Protein AF-A0A8S0H394-F1 (afdb_monomer_lite)

Sequence (116 aa):
MSWEDAAELPLGMLSTGMHYRKSIDLSFRSRGLNPQPILESDSTYQLFQAIHEGFCCSIMPLDSGLDSPIENLAFIQLPDASVLAPLGLVMRKTEPRSAIAEKCFAEAKKLFAIKE

Foldseek 3Di:
DELVVVLPWQEEEEDPVDLVRVLNCCVQVVVVGDRDHPHYDNDPVVRVVCVVVVNTDYDDDPPPVPPPDDPPDDDDDYPPRDDPDDDDDDADPDPPGDPVSVVVVVVVCVVVVDDD

Structure (mmCIF, N/CA/C/O backbone):
data_AF-A0A8S0H394-F1
#
_entry.id   AF-A0A8S0H394-F1
#
loop_
_atom_site.group_PDB
_atom_site.id
_atom_site.type_symbol
_atom_site.label_atom_id
_atom_site.label_alt_id
_atom_site.label_comp_id
_atom_site.label_asym_id
_atom_site.label_entity_id
_atom_site.label_seq_id
_atom_site.pdbx_PDB_ins_code
_atom_site.Cartn_x
_atom_site.Cartn_y
_atom_site.Cartn_z
_atom_site.occupancy
_atom_site.B_iso_or_equiv
_atom_site.auth_seq_id
_atom_site.auth_comp_id
_atom_site.auth_asym_id
_atom_site.auth_atom_id
_atom_site.pdbx_PDB_model_num
ATOM 1 N N . MET A 1 1 ? -15.788 -7.256 5.320 1.00 91.44 1 MET A N 1
ATOM 2 C CA . MET A 1 1 ? -15.514 -6.081 6.172 1.00 91.44 1 MET A CA 1
ATOM 3 C C . MET A 1 1 ? -15.731 -4.837 5.333 1.00 91.44 1 MET A C 1
ATOM 5 O O . MET A 1 1 ? -15.370 -4.875 4.159 1.00 91.44 1 MET A O 1
ATOM 9 N N . SER A 1 2 ? -16.366 -3.805 5.884 1.00 94.12 2 SER A N 1
ATOM 10 C CA . SER A 1 2 ? -16.572 -2.521 5.198 1.00 94.12 2 SER A CA 1
ATOM 11 C C . SER A 1 2 ? -15.363 -1.586 5.361 1.00 94.12 2 SER A C 1
ATOM 13 O O . SER A 1 2 ? -14.414 -1.908 6.079 1.00 94.12 2 SER A O 1
ATOM 15 N N . TRP A 1 3 ? -15.370 -0.438 4.678 1.00 94.81 3 TRP A N 1
ATOM 16 C CA . TRP A 1 3 ? -14.330 0.585 4.861 1.00 94.81 3 TRP A CA 1
ATOM 17 C C . TRP A 1 3 ? -14.485 1.315 6.196 1.00 94.81 3 TRP A C 1
ATOM 19 O O . TRP A 1 3 ? -13.493 1.723 6.791 1.00 94.81 3 TRP A O 1
ATOM 29 N N . GLU A 1 4 ? -15.721 1.444 6.660 1.00 96.06 4 GLU A N 1
ATOM 30 C CA . GLU A 1 4 ? -16.104 2.012 7.944 1.00 96.06 4 GLU A CA 1
ATOM 31 C C . GLU A 1 4 ? -15.550 1.151 9.083 1.00 96.06 4 GLU A C 1
ATOM 33 O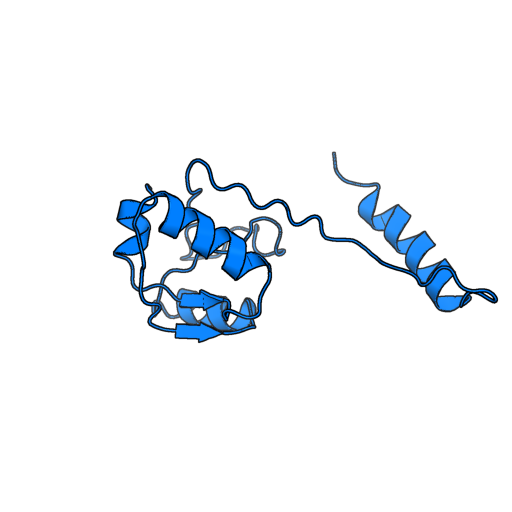 O . GLU A 1 4 ? -14.845 1.667 9.943 1.00 96.06 4 GLU A O 1
ATOM 38 N N . ASP A 1 5 ? -15.744 -0.171 9.018 1.00 95.81 5 ASP A N 1
ATOM 39 C CA . ASP A 1 5 ? -15.157 -1.104 9.991 1.00 95.81 5 ASP A CA 1
ATOM 40 C C . ASP A 1 5 ? -13.623 -1.017 9.996 1.00 95.81 5 ASP A C 1
ATOM 42 O O . ASP A 1 5 ? -12.990 -1.038 11.049 1.00 95.81 5 ASP A O 1
ATOM 46 N N . ALA A 1 6 ? -13.010 -0.914 8.811 1.00 94.94 6 ALA A N 1
ATOM 47 C CA . ALA A 1 6 ? -11.560 -0.841 8.680 1.00 94.94 6 ALA A CA 1
ATOM 48 C C . ALA A 1 6 ? -10.976 0.464 9.245 1.00 94.94 6 ALA A C 1
ATOM 50 O O . ALA A 1 6 ? -9.841 0.460 9.719 1.00 94.94 6 ALA A O 1
ATOM 51 N N . ALA A 1 7 ? -11.725 1.570 9.193 1.00 95.56 7 ALA A N 1
ATOM 52 C CA . ALA A 1 7 ? -11.283 2.866 9.707 1.00 95.56 7 ALA A CA 1
ATOM 53 C C . ALA A 1 7 ? -11.163 2.896 11.240 1.00 95.56 7 ALA A C 1
ATOM 55 O O . ALA A 1 7 ? -10.382 3.689 11.762 1.00 95.56 7 ALA A O 1
ATOM 56 N N . GLU A 1 8 ? -11.891 2.022 11.938 1.00 95.94 8 GLU A N 1
ATOM 57 C CA . GLU A 1 8 ? -11.860 1.892 13.401 1.00 95.94 8 GLU A CA 1
ATOM 58 C C . GLU A 1 8 ? -10.728 0.976 13.904 1.00 95.94 8 GLU A C 1
ATOM 60 O O . GLU A 1 8 ? -10.480 0.876 15.107 1.00 95.94 8 GLU A O 1
ATOM 65 N N . LEU A 1 9 ? -10.024 0.286 13.000 1.00 95.94 9 LEU A N 1
ATOM 66 C CA . LEU A 1 9 ? -8.917 -0.597 13.363 1.00 95.94 9 LEU A CA 1
ATOM 67 C C . LEU A 1 9 ? -7.637 0.197 13.684 1.00 95.94 9 LEU A C 1
ATOM 69 O O . LEU A 1 9 ? -7.412 1.279 13.139 1.00 95.94 9 LEU A O 1
ATOM 73 N N . PRO A 1 10 ? -6.726 -0.362 14.504 1.00 96.50 10 PRO A N 1
ATOM 74 C CA . PRO A 1 10 ? -5.393 0.201 14.698 1.00 96.50 10 PRO A CA 1
ATOM 75 C C . PRO A 1 10 ? -4.568 0.019 13.418 1.00 96.50 10 PRO A C 1
ATOM 77 O O . PRO A 1 10 ? -3.902 -1.000 13.236 1.00 96.50 10 PRO A O 1
ATOM 80 N N . LEU A 1 11 ? -4.641 0.977 12.492 1.00 96.75 11 LEU A N 1
ATOM 81 C CA . LEU A 1 11 ? -4.026 0.834 11.174 1.00 96.75 11 LEU A CA 1
ATOM 82 C C . LEU A 1 11 ? -2.521 1.146 11.183 1.00 96.75 11 LEU A C 1
ATOM 84 O O . LEU A 1 11 ? -2.091 2.224 11.589 1.00 96.75 11 LEU A O 1
ATOM 88 N N . GLY A 1 12 ? -1.725 0.221 10.651 1.00 96.00 12 GLY A N 1
ATOM 89 C CA . GLY A 1 12 ? -0.397 0.474 10.107 1.00 96.00 12 GLY A CA 1
ATOM 90 C C . GLY A 1 12 ? -0.506 0.763 8.611 1.00 96.00 12 GLY A C 1
ATOM 91 O O . GLY A 1 12 ? -1.005 -0.073 7.853 1.00 96.00 12 GLY A O 1
ATOM 92 N N . MET A 1 13 ? -0.062 1.935 8.163 1.00 94.19 13 MET A N 1
ATOM 93 C CA . MET A 1 13 ? -0.242 2.384 6.777 1.00 94.19 13 MET A CA 1
ATOM 94 C C . MET A 1 13 ? 1.084 2.659 6.074 1.00 94.19 13 MET A C 1
ATOM 96 O O . MET A 1 13 ? 2.086 3.023 6.686 1.00 94.19 13 MET A O 1
ATOM 100 N N . LEU A 1 14 ? 1.074 2.530 4.746 1.00 91.94 14 LEU A N 1
ATOM 101 C CA . LEU A 1 14 ? 2.184 3.005 3.927 1.00 91.94 14 LEU A CA 1
ATOM 102 C C . LEU A 1 14 ? 2.348 4.520 4.083 1.00 91.94 14 LEU A C 1
ATOM 104 O O . LEU A 1 14 ? 1.348 5.234 4.159 1.00 91.94 14 LEU A O 1
ATOM 108 N N . SER A 1 15 ? 3.578 5.026 4.082 1.00 91.75 15 SER A N 1
ATOM 109 C CA . SER A 1 15 ? 3.844 6.466 4.175 1.00 91.75 15 SER A CA 1
ATOM 110 C C . SER A 1 15 ? 3.196 7.255 3.023 1.00 91.75 15 SER A C 1
ATOM 112 O O . SER A 1 15 ? 2.996 6.747 1.915 1.00 91.75 15 SER A O 1
ATOM 114 N N . THR A 1 16 ? 2.865 8.526 3.262 1.00 86.94 16 THR A N 1
ATOM 115 C CA . THR A 1 16 ? 2.133 9.400 2.309 1.00 86.94 16 THR A CA 1
ATOM 116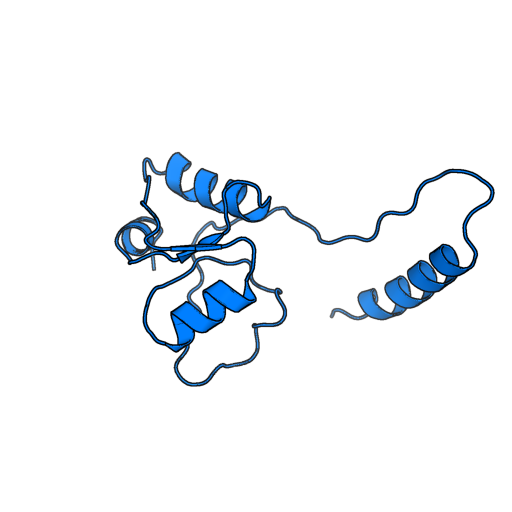 C C . THR A 1 16 ? 2.814 9.604 0.948 1.00 86.94 16 THR A C 1
ATOM 118 O O . THR A 1 16 ? 2.147 9.941 -0.034 1.00 86.94 16 THR A O 1
ATOM 121 N N . GLY A 1 17 ? 4.125 9.359 0.852 1.00 83.94 17 GLY A N 1
ATOM 122 C CA . GLY 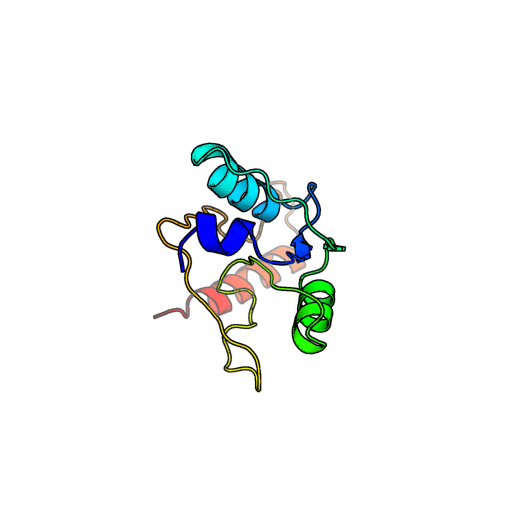A 1 17 ? 4.876 9.408 -0.406 1.00 83.94 17 GLY A CA 1
ATOM 123 C C . GLY A 1 17 ? 4.590 8.238 -1.355 1.00 83.94 17 GLY A C 1
ATOM 124 O O . GLY A 1 17 ? 4.821 8.355 -2.561 1.00 83.94 17 GLY A O 1
ATOM 125 N N . MET A 1 18 ? 4.055 7.126 -0.844 1.00 85.12 18 MET A N 1
ATOM 126 C CA . MET A 1 18 ? 3.829 5.907 -1.618 1.00 85.12 18 MET A CA 1
ATOM 127 C C . MET A 1 18 ? 2.589 6.027 -2.509 1.00 85.12 18 MET A C 1
ATOM 129 O O . MET A 1 18 ? 1.514 6.422 -2.063 1.00 85.12 18 MET A O 1
ATOM 133 N N . HIS A 1 19 ? 2.701 5.625 -3.780 1.00 83.62 19 HIS A N 1
ATOM 134 C CA . HIS A 1 19 ? 1.581 5.698 -4.728 1.00 83.62 19 HIS A CA 1
ATOM 135 C C . HIS A 1 19 ? 0.342 4.937 -4.226 1.00 83.62 19 HIS A C 1
ATOM 137 O O . HIS A 1 19 ? -0.773 5.446 -4.302 1.00 83.62 19 HIS A O 1
ATOM 143 N N . TYR A 1 20 ? 0.545 3.760 -3.628 1.00 82.88 20 TYR A N 1
ATOM 144 C CA . TYR A 1 20 ? -0.529 2.951 -3.049 1.00 82.88 20 TYR A CA 1
ATOM 145 C C . TYR A 1 20 ? -1.259 3.644 -1.894 1.00 82.88 20 TYR A C 1
ATOM 147 O O . TYR A 1 20 ? -2.483 3.551 -1.806 1.00 82.88 20 TYR A O 1
ATOM 155 N N . ARG A 1 21 ? -0.539 4.401 -1.052 1.00 89.38 21 ARG A N 1
ATOM 156 C CA . ARG A 1 21 ? -1.144 5.164 0.050 1.00 89.38 21 ARG A CA 1
ATOM 157 C C . ARG A 1 21 ? -2.176 6.162 -0.469 1.00 89.38 21 ARG A C 1
ATOM 159 O O . ARG A 1 21 ? -3.229 6.304 0.137 1.00 89.38 21 ARG A O 1
ATOM 166 N N . LYS A 1 22 ? -1.940 6.781 -1.631 1.00 88.19 22 LYS A N 1
ATOM 167 C CA . LYS A 1 22 ? -2.901 7.714 -2.244 1.00 88.19 22 LYS A CA 1
ATOM 168 C C . LYS A 1 22 ? -4.220 7.033 -2.609 1.00 88.19 22 LYS A C 1
ATOM 170 O O . LYS A 1 22 ? -5.275 7.608 -2.368 1.00 88.19 22 LYS A O 1
ATOM 175 N N . SER A 1 23 ? -4.183 5.820 -3.162 1.00 87.56 23 SER A N 1
ATOM 176 C CA . SER A 1 23 ? -5.401 5.066 -3.497 1.00 87.56 23 SER A CA 1
ATOM 177 C C . SER A 1 23 ? -6.203 4.681 -2.250 1.00 87.56 23 SER A C 1
ATOM 179 O O . SER A 1 23 ? -7.432 4.770 -2.255 1.00 87.56 23 SER A O 1
ATOM 181 N N . ILE A 1 24 ? -5.516 4.307 -1.167 1.00 90.25 24 ILE A N 1
ATOM 182 C CA . ILE A 1 24 ? -6.150 3.990 0.120 1.00 90.25 24 ILE A CA 1
ATOM 183 C C . ILE A 1 24 ? -6.779 5.252 0.725 1.00 90.25 24 ILE A C 1
ATOM 185 O O . ILE A 1 24 ? -7.957 5.246 1.076 1.00 90.25 24 ILE A O 1
ATOM 189 N N . ASP A 1 25 ? -6.036 6.361 0.757 1.00 91.31 25 ASP A N 1
ATOM 190 C CA . ASP A 1 25 ? -6.535 7.655 1.227 1.00 91.31 25 ASP A CA 1
ATOM 191 C C . ASP A 1 25 ? -7.770 8.112 0.446 1.00 91.31 25 ASP A C 1
ATOM 193 O O . ASP A 1 25 ? -8.732 8.584 1.042 1.00 91.31 25 ASP A O 1
ATOM 197 N N . LEU A 1 26 ? -7.767 7.979 -0.883 1.00 90.25 26 LEU A N 1
ATOM 198 C CA . LEU A 1 26 ? -8.926 8.311 -1.716 1.00 90.25 26 LEU A CA 1
ATOM 199 C C . LEU A 1 26 ? -10.133 7.423 -1.385 1.00 90.25 26 LEU A C 1
ATOM 201 O O . LEU A 1 26 ? -11.264 7.913 -1.339 1.00 90.25 26 LEU A O 1
ATOM 205 N N . SER A 1 27 ? -9.902 6.139 -1.109 1.00 91.12 27 SER A N 1
ATOM 206 C CA . SER A 1 27 ? -10.962 5.197 -0.736 1.00 91.12 27 SER A CA 1
ATOM 207 C C . SER A 1 27 ? -11.612 5.570 0.600 1.00 91.12 27 SER A C 1
ATOM 209 O O . SER A 1 27 ? -12.840 5.584 0.685 1.00 91.12 27 SER A O 1
ATOM 211 N N . PHE A 1 28 ? -10.824 5.985 1.596 1.00 93.69 28 PHE A N 1
ATOM 212 C CA . PHE A 1 28 ? -11.357 6.525 2.851 1.00 93.69 28 PHE A CA 1
ATOM 213 C C . PHE A 1 28 ? -12.049 7.882 2.656 1.00 93.69 28 PHE A C 1
ATOM 215 O O . PHE A 1 28 ? -13.212 8.050 3.025 1.00 93.69 28 PHE A O 1
ATOM 222 N N . ARG A 1 29 ? -11.380 8.845 2.011 1.00 93.31 29 ARG A N 1
ATOM 223 C CA . ARG A 1 29 ? -11.894 10.218 1.855 1.00 93.31 29 ARG A CA 1
ATOM 224 C C . ARG A 1 29 ? -13.185 10.284 1.046 1.00 93.31 29 ARG A C 1
ATOM 226 O O . ARG A 1 29 ? -14.058 11.076 1.381 1.00 93.31 29 ARG A O 1
ATOM 233 N N . SER A 1 30 ? -13.335 9.447 0.015 1.00 92.56 30 SER A N 1
ATOM 234 C CA . SER A 1 30 ? -14.580 9.356 -0.772 1.00 92.56 30 SER A CA 1
ATOM 235 C C . SER A 1 30 ? -15.797 8.927 0.059 1.00 92.56 30 SER A C 1
ATOM 237 O O . SER A 1 30 ? -16.926 9.174 -0.353 1.00 92.56 30 SER A O 1
ATOM 239 N N . ARG A 1 31 ? -15.565 8.347 1.244 1.00 93.94 31 ARG A N 1
ATOM 240 C CA . ARG A 1 31 ? -16.576 7.931 2.227 1.00 93.94 31 ARG A CA 1
ATOM 241 C C . ARG A 1 31 ? -16.630 8.850 3.454 1.00 93.94 31 ARG A C 1
ATOM 243 O O . ARG A 1 31 ? -17.304 8.538 4.425 1.00 93.94 31 ARG A O 1
ATOM 250 N N . GLY A 1 32 ? -15.918 9.981 3.435 1.00 96.12 32 GLY A N 1
ATOM 251 C CA . GLY A 1 32 ? -15.837 10.900 4.576 1.00 96.12 32 GLY A CA 1
ATOM 252 C C . GLY A 1 32 ? -15.003 10.375 5.752 1.00 96.12 32 GLY A C 1
ATOM 253 O O . GLY A 1 32 ? -15.066 10.945 6.838 1.00 96.12 32 GLY A O 1
ATOM 254 N N . LEU A 1 33 ? -14.215 9.316 5.544 1.00 96.00 33 LEU A N 1
ATOM 255 C CA . LEU A 1 33 ? -13.369 8.695 6.563 1.00 96.00 33 LEU A CA 1
ATOM 256 C C . LEU A 1 33 ? -11.951 9.290 6.523 1.00 96.00 33 LEU A C 1
ATOM 258 O O . LEU A 1 33 ? -11.426 9.608 5.452 1.00 96.00 33 LEU A O 1
ATOM 262 N N . ASN A 1 34 ? -11.313 9.417 7.690 1.00 94.75 34 ASN A N 1
ATOM 263 C CA . ASN A 1 34 ? -9.931 9.895 7.820 1.00 94.75 34 ASN A CA 1
ATOM 264 C C . ASN A 1 34 ? -9.194 9.186 8.977 1.00 94.75 34 ASN A C 1
ATOM 266 O O . ASN A 1 34 ? -8.856 9.835 9.977 1.00 94.75 34 ASN A O 1
ATOM 270 N N . PRO A 1 35 ? -8.982 7.860 8.879 1.00 94.25 35 PRO A N 1
ATOM 271 C CA . PRO A 1 35 ? -8.336 7.103 9.945 1.00 94.25 35 PRO A CA 1
ATOM 272 C C . PRO A 1 35 ? -6.920 7.625 10.200 1.00 94.25 35 PRO A C 1
ATOM 274 O O . PRO A 1 35 ? -6.200 7.990 9.268 1.00 94.25 35 PRO A O 1
ATOM 277 N N . GLN A 1 36 ? -6.528 7.672 11.473 1.00 94.25 36 GLN A N 1
ATOM 278 C CA . GLN A 1 36 ? -5.174 8.048 11.870 1.00 94.25 36 GLN A CA 1
ATOM 279 C C . GLN A 1 36 ? -4.345 6.780 12.077 1.00 94.25 36 GLN A C 1
ATOM 281 O O . GLN A 1 36 ? -4.663 6.000 12.977 1.00 94.25 36 GLN A O 1
ATOM 286 N N . PRO A 1 37 ? -3.306 6.541 11.261 1.00 95.00 37 PRO A N 1
ATOM 287 C CA . PRO A 1 37 ? -2.471 5.370 11.439 1.00 95.00 37 PRO A CA 1
ATOM 288 C C . PRO A 1 37 ? -1.689 5.457 12.749 1.00 95.00 37 PRO A C 1
ATOM 290 O O . PRO A 1 37 ? -1.135 6.501 13.093 1.00 95.00 37 PRO A O 1
ATOM 293 N N . ILE A 1 38 ? -1.599 4.334 13.456 1.00 96.19 38 ILE A N 1
ATOM 294 C CA . ILE A 1 38 ? -0.761 4.203 14.656 1.00 96.19 38 ILE A CA 1
ATOM 295 C C . ILE A 1 38 ? 0.712 3.954 14.303 1.00 96.19 38 ILE A C 1
ATOM 297 O O . ILE A 1 38 ? 1.598 4.131 15.136 1.00 96.19 38 ILE A O 1
ATOM 301 N N . LEU A 1 39 ? 0.965 3.537 13.059 1.00 94.38 39 LEU A N 1
ATOM 302 C CA . LEU A 1 39 ? 2.283 3.282 12.494 1.00 94.38 39 LEU A CA 1
ATOM 303 C C . LEU A 1 39 ? 2.279 3.672 11.014 1.00 94.38 39 LEU A C 1
ATOM 305 O O . LEU A 1 39 ? 1.388 3.268 10.267 1.00 94.38 39 LEU A O 1
ATOM 309 N N . GLU A 1 40 ? 3.312 4.386 10.574 1.00 94.62 40 GLU A N 1
ATOM 310 C CA . GLU A 1 40 ? 3.587 4.594 9.153 1.00 94.62 40 GLU A CA 1
ATOM 311 C C . GLU A 1 40 ? 4.956 4.024 8.770 1.00 94.62 40 GLU A C 1
ATOM 313 O O . GLU A 1 40 ? 5.924 4.158 9.519 1.00 94.62 40 GLU A O 1
ATOM 318 N N . SER A 1 41 ? 5.050 3.402 7.594 1.00 92.69 41 SER A N 1
ATOM 319 C CA . SER A 1 41 ? 6.312 2.902 7.031 1.00 92.69 41 SER A CA 1
ATOM 320 C C . SER A 1 41 ? 6.284 2.953 5.502 1.00 92.69 41 SER A C 1
ATOM 322 O O . SER A 1 41 ? 5.231 2.829 4.885 1.00 92.69 41 SER A O 1
ATOM 324 N N . ASP A 1 42 ? 7.430 3.148 4.856 1.00 90.62 42 ASP A N 1
ATOM 325 C CA . ASP A 1 42 ? 7.585 3.010 3.400 1.00 90.62 42 ASP A CA 1
ATOM 326 C C . ASP A 1 42 ? 7.922 1.569 2.968 1.00 90.62 42 ASP A C 1
ATOM 328 O O . ASP A 1 42 ? 8.070 1.288 1.778 1.00 90.62 42 ASP A O 1
ATOM 332 N N . SER A 1 43 ? 7.986 0.640 3.926 1.00 87.50 43 SER A N 1
ATOM 333 C CA . SER A 1 43 ? 8.321 -0.763 3.725 1.00 87.50 43 SER A CA 1
ATOM 334 C C . SER A 1 43 ? 7.143 -1.665 4.076 1.00 87.50 43 SER A C 1
ATOM 336 O O . SER A 1 43 ? 6.739 -1.795 5.234 1.00 87.50 43 SER A O 1
ATOM 338 N N . THR A 1 44 ? 6.631 -2.379 3.072 1.00 85.56 44 THR A N 1
ATOM 339 C CA . THR A 1 44 ? 5.605 -3.414 3.274 1.00 85.56 44 THR A CA 1
ATOM 340 C C . THR A 1 44 ? 6.085 -4.517 4.217 1.00 85.56 44 THR A C 1
ATOM 342 O O . THR A 1 44 ? 5.290 -5.050 4.981 1.00 85.56 44 THR A O 1
ATOM 345 N N . TYR A 1 45 ? 7.386 -4.813 4.233 1.00 87.31 45 TYR A N 1
ATOM 346 C CA . TYR A 1 45 ? 7.978 -5.808 5.126 1.00 87.31 45 TYR A CA 1
ATOM 347 C C . TYR A 1 45 ? 7.957 -5.378 6.602 1.00 87.31 45 TYR A C 1
ATOM 349 O O . TYR A 1 45 ? 7.725 -6.202 7.484 1.00 87.31 45 TYR A O 1
ATOM 357 N N . GLN A 1 46 ? 8.178 -4.093 6.895 1.00 90.38 46 GLN A N 1
ATOM 358 C CA . GLN A 1 46 ? 8.081 -3.584 8.269 1.00 90.38 46 GLN A CA 1
ATOM 359 C C . GLN A 1 46 ? 6.632 -3.569 8.761 1.00 90.38 46 GLN A C 1
ATOM 361 O O . GLN A 1 46 ? 6.372 -3.973 9.893 1.00 90.38 46 GLN A O 1
ATOM 366 N N . LEU A 1 47 ? 5.689 -3.158 7.905 1.00 91.12 47 LEU A N 1
ATOM 367 C CA . LEU A 1 47 ? 4.261 -3.257 8.220 1.00 91.12 47 LEU A CA 1
ATO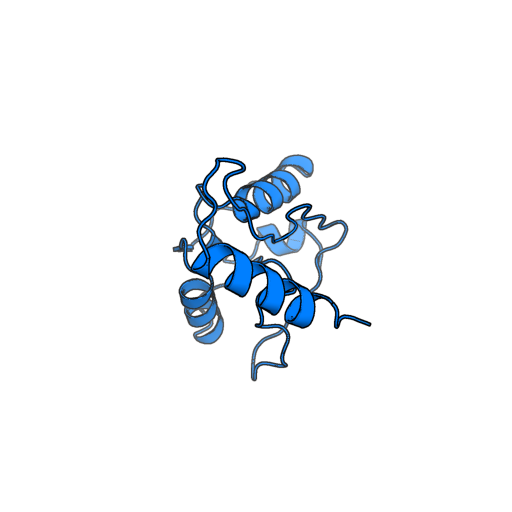M 368 C C . LEU A 1 47 ? 3.866 -4.710 8.476 1.00 91.12 47 LEU A C 1
ATOM 370 O O . LEU A 1 47 ? 3.192 -4.994 9.457 1.00 91.12 47 LEU A O 1
ATOM 374 N N . PHE A 1 48 ? 4.341 -5.633 7.643 1.00 88.81 48 PHE A N 1
ATOM 375 C CA . PHE A 1 48 ? 4.077 -7.053 7.811 1.00 88.81 48 PHE A CA 1
ATOM 376 C C . PHE A 1 48 ? 4.577 -7.598 9.158 1.00 88.81 48 PHE A C 1
ATOM 378 O O . PHE A 1 48 ? 3.823 -8.278 9.847 1.00 88.81 48 PHE A O 1
ATOM 385 N N . GLN A 1 49 ? 5.799 -7.251 9.577 1.00 89.56 49 GLN A N 1
ATOM 386 C CA . GLN A 1 49 ? 6.307 -7.625 10.905 1.00 89.56 49 GLN A CA 1
ATOM 387 C C . GLN A 1 49 ? 5.424 -7.083 12.035 1.00 89.56 49 GLN A C 1
ATOM 389 O O . GLN A 1 49 ? 5.104 -7.818 12.962 1.00 89.56 49 GLN A O 1
ATOM 394 N N . ALA A 1 50 ? 4.976 -5.828 11.943 1.00 92.81 50 ALA A N 1
ATOM 395 C CA . ALA A 1 50 ? 4.084 -5.247 12.946 1.00 92.81 50 ALA A CA 1
ATOM 396 C C . ALA A 1 50 ? 2.733 -5.985 13.027 1.00 92.81 50 ALA A C 1
ATOM 398 O O . ALA A 1 50 ? 2.214 -6.192 14.122 1.00 92.81 50 ALA A O 1
ATOM 399 N N . ILE A 1 51 ? 2.185 -6.423 11.889 1.00 91.94 51 ILE A N 1
ATOM 400 C CA . ILE A 1 51 ? 0.960 -7.237 11.855 1.00 91.94 51 ILE A CA 1
ATOM 401 C C . ILE A 1 51 ? 1.217 -8.611 12.482 1.00 91.94 51 ILE A C 1
ATOM 403 O O . ILE A 1 51 ? 0.401 -9.078 13.270 1.00 91.94 51 ILE A O 1
ATOM 407 N N . HIS A 1 52 ? 2.346 -9.248 12.157 1.00 88.94 52 HIS A N 1
ATOM 408 C CA . HIS A 1 52 ? 2.702 -10.567 12.685 1.00 88.94 52 HIS A CA 1
ATOM 409 C C . HIS A 1 52 ? 2.833 -10.569 14.216 1.00 88.94 52 HIS A C 1
ATOM 411 O O . HIS A 1 52 ? 2.358 -11.492 14.869 1.00 88.94 52 HIS A O 1
ATOM 417 N N . GLU A 1 53 ? 3.389 -9.501 14.792 1.00 91.62 53 GLU A N 1
ATOM 418 C CA . GLU A 1 53 ? 3.473 -9.294 16.247 1.00 91.62 53 GLU A CA 1
ATOM 419 C C . GLU A 1 53 ? 2.138 -8.838 16.880 1.00 91.62 53 GLU A C 1
ATOM 421 O O . GLU A 1 53 ? 2.065 -8.576 18.080 1.00 91.62 53 GLU A O 1
ATOM 426 N N . GLY A 1 54 ? 1.065 -8.708 16.089 1.00 91.94 54 GLY A N 1
ATOM 427 C CA . GLY A 1 54 ? -0.263 -8.307 16.561 1.00 91.94 54 GLY A CA 1
ATOM 428 C C . GLY A 1 54 ? -0.394 -6.823 16.917 1.00 91.94 54 GLY A C 1
ATOM 429 O O . GLY A 1 54 ? -1.333 -6.441 17.614 1.00 91.94 54 GLY A O 1
ATOM 430 N N . PHE A 1 55 ? 0.528 -5.973 16.459 1.00 94.12 55 PHE A N 1
ATOM 431 C CA . PHE A 1 55 ? 0.538 -4.546 16.789 1.00 94.12 55 PHE A CA 1
ATOM 432 C C . PHE A 1 55 ? -0.553 -3.756 16.053 1.00 94.12 55 PHE A C 1
ATOM 434 O O . PHE A 1 55 ? -1.075 -2.776 16.584 1.00 94.12 55 PHE A O 1
ATOM 441 N N . CYS A 1 56 ? -0.878 -4.143 14.817 1.00 94.94 56 CYS A N 1
ATOM 442 C CA . CYS A 1 56 ? -1.781 -3.386 13.956 1.00 94.94 56 CYS A CA 1
ATOM 443 C C . CYS A 1 56 ? -2.463 -4.249 12.883 1.00 94.94 56 CYS A C 1
ATOM 445 O O . CYS A 1 56 ? -2.087 -5.395 12.633 1.00 94.94 56 CYS A O 1
ATOM 447 N N . CYS A 1 57 ? -3.448 -3.662 12.206 1.00 95.00 57 CYS A N 1
ATOM 448 C CA . CYS A 1 57 ? -3.965 -4.140 10.924 1.00 95.00 57 CYS A CA 1
ATOM 449 C C . CYS A 1 57 ? -3.403 -3.272 9.793 1.00 95.00 57 CYS A C 1
ATOM 451 O O . CYS A 1 57 ? -3.055 -2.117 10.018 1.00 95.00 57 CYS A O 1
ATOM 453 N N . SER A 1 58 ? -3.337 -3.772 8.559 1.00 93.19 58 SER A N 1
ATOM 454 C CA . SER A 1 58 ? -2.865 -2.964 7.427 1.00 93.19 58 SER A CA 1
ATOM 455 C C . SER A 1 58 ? -3.695 -3.189 6.172 1.00 93.19 58 SER A C 1
ATOM 457 O O . SER A 1 58 ? -4.239 -4.269 5.955 1.00 93.19 58 SER A O 1
ATOM 459 N N . ILE A 1 59 ? -3.764 -2.152 5.337 1.00 90.31 59 ILE A N 1
ATOM 460 C CA . ILE A 1 59 ? -4.363 -2.200 4.005 1.00 90.31 59 ILE A CA 1
ATOM 461 C C . ILE A 1 59 ? -3.216 -2.114 3.001 1.00 90.31 59 ILE A C 1
ATOM 463 O O . ILE A 1 59 ? -2.502 -1.112 2.942 1.00 90.31 59 ILE A O 1
ATOM 467 N N . MET A 1 60 ? -3.042 -3.169 2.214 1.00 79.50 60 MET A N 1
ATOM 468 C CA . MET A 1 60 ? -1.970 -3.306 1.229 1.00 79.50 60 MET A CA 1
ATOM 469 C C . MET A 1 60 ? -2.522 -3.900 -0.076 1.00 79.50 60 MET A C 1
ATOM 471 O O . MET A 1 60 ? -3.555 -4.571 -0.041 1.00 79.50 60 MET A O 1
ATOM 475 N N . PRO A 1 61 ? -1.893 -3.639 -1.236 1.00 72.88 61 PRO A N 1
ATOM 476 C CA . PRO A 1 61 ? -2.304 -4.260 -2.490 1.00 72.88 61 PRO A CA 1
ATOM 477 C C . PRO A 1 61 ? -2.083 -5.781 -2.448 1.00 72.88 61 PRO A C 1
ATOM 479 O O . PRO A 1 61 ? -1.034 -6.253 -2.000 1.00 72.88 61 PRO A O 1
ATOM 482 N N . LEU A 1 62 ? -3.071 -6.523 -2.950 1.00 64.44 62 LEU A N 1
ATOM 483 C CA . LEU A 1 62 ? -2.930 -7.937 -3.308 1.00 64.44 62 LEU A CA 1
ATOM 484 C C . LEU A 1 62 ? -1.963 -8.047 -4.499 1.00 64.44 62 LEU A C 1
ATOM 486 O O . LEU A 1 62 ? -1.882 -7.106 -5.292 1.00 64.44 62 LEU A O 1
ATOM 490 N N . ASP A 1 63 ? -1.214 -9.145 -4.594 1.00 63.72 63 ASP A N 1
ATOM 491 C CA . ASP A 1 63 ? -0.099 -9.377 -5.537 1.00 63.72 63 ASP A CA 1
ATOM 492 C C . ASP A 1 63 ? 1.266 -8.791 -5.122 1.00 63.72 63 ASP A C 1
ATOM 494 O O . ASP A 1 63 ? 2.178 -8.648 -5.942 1.00 63.72 63 ASP A O 1
ATOM 498 N N . SER A 1 64 ? 1.462 -8.477 -3.838 1.00 62.16 64 SER A N 1
ATOM 499 C CA . SER A 1 64 ? 2.784 -8.091 -3.309 1.00 62.16 64 SER A CA 1
ATOM 500 C C . SER A 1 64 ? 3.748 -9.278 -3.130 1.00 62.16 64 SER A C 1
ATOM 502 O O . SER A 1 64 ? 4.886 -9.082 -2.699 1.00 62.16 64 SER A O 1
ATOM 504 N N . GLY A 1 65 ? 3.317 -10.501 -3.464 1.00 61.94 65 GLY A N 1
ATOM 505 C CA . GLY A 1 65 ? 4.055 -11.736 -3.186 1.00 61.94 65 GLY A CA 1
ATOM 506 C C . GLY A 1 65 ? 3.809 -12.285 -1.777 1.00 61.94 65 GLY A C 1
ATOM 507 O O . GLY A 1 65 ? 4.465 -13.243 -1.374 1.00 61.94 65 GLY A O 1
ATOM 508 N N . LEU A 1 66 ? 2.864 -11.695 -1.038 1.00 63.19 66 LEU A N 1
ATOM 509 C CA . LEU A 1 66 ? 2.411 -12.136 0.287 1.00 63.19 66 LEU A CA 1
ATOM 510 C C . LEU A 1 66 ? 1.138 -12.996 0.221 1.00 63.19 66 LEU A C 1
ATOM 512 O O . LEU A 1 66 ? 0.545 -13.295 1.249 1.00 63.19 66 LEU A O 1
ATOM 516 N N . ASP A 1 67 ? 0.723 -13.408 -0.977 1.00 61.41 67 ASP A N 1
ATOM 517 C CA . ASP A 1 67 ? -0.573 -14.056 -1.227 1.00 61.41 67 ASP A CA 1
ATOM 518 C C . ASP A 1 67 ? -0.589 -15.551 -0.837 1.00 61.41 67 ASP A C 1
ATOM 520 O O . ASP A 1 67 ? -1.585 -16.251 -1.017 1.00 61.41 67 ASP A O 1
ATOM 524 N N . SER A 1 68 ? 0.523 -16.060 -0.298 1.00 65.12 68 SER A N 1
ATOM 525 C CA . SER A 1 68 ? 0.581 -17.401 0.289 1.00 65.12 68 SER A CA 1
ATOM 526 C C . SER A 1 68 ? -0.074 -17.393 1.673 1.00 65.12 68 SER A C 1
ATOM 528 O O . SER A 1 68 ? 0.082 -16.413 2.394 1.00 65.12 68 SER A O 1
ATOM 530 N N . PRO A 1 69 ? -0.772 -18.464 2.092 1.00 67.56 69 PRO A N 1
ATOM 531 C CA . PRO A 1 69 ? -1.326 -18.552 3.438 1.00 67.56 69 PRO A CA 1
ATOM 532 C C . PRO A 1 69 ? -0.224 -18.369 4.487 1.00 67.56 69 PRO A C 1
ATOM 534 O O . PRO A 1 69 ? 0.747 -19.125 4.511 1.00 67.56 69 PRO A O 1
ATOM 537 N N . ILE A 1 70 ? -0.379 -17.361 5.342 1.00 76.44 70 ILE A N 1
ATOM 538 C CA . ILE A 1 70 ? 0.549 -17.064 6.433 1.00 76.44 70 ILE A CA 1
ATOM 539 C C . ILE A 1 70 ? -0.115 -17.522 7.721 1.00 76.44 70 ILE A C 1
ATOM 541 O O . ILE A 1 70 ? -1.257 -17.158 8.006 1.00 76.44 70 ILE A O 1
ATOM 545 N N . GLU A 1 71 ? 0.596 -18.339 8.493 1.00 78.88 71 GLU A N 1
ATOM 546 C CA . GLU A 1 71 ? 0.107 -18.814 9.781 1.00 78.88 71 GLU A CA 1
ATOM 547 C C . GLU A 1 71 ? -0.24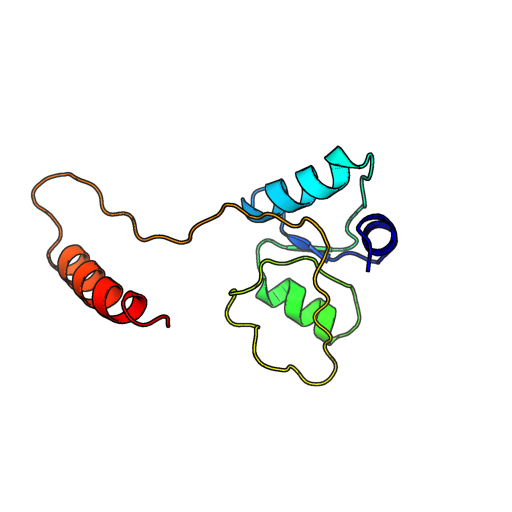7 -17.617 10.676 1.00 78.88 71 GLU A C 1
ATOM 549 O O . GLU A 1 71 ? 0.536 -16.677 10.816 1.00 78.88 71 GLU A O 1
ATOM 554 N N . ASN A 1 72 ? -1.446 -17.646 11.262 1.00 82.94 72 ASN A N 1
ATOM 555 C CA . ASN A 1 72 ? -1.985 -16.592 12.130 1.00 82.94 72 ASN A CA 1
ATOM 556 C C . ASN A 1 72 ? -2.251 -15.231 11.456 1.00 82.94 72 ASN A C 1
ATOM 558 O O . ASN A 1 72 ? -2.477 -14.248 12.159 1.00 82.94 72 ASN A O 1
ATOM 562 N N . LEU A 1 73 ? -2.293 -15.160 10.120 1.00 85.88 73 LEU A N 1
ATOM 563 C CA . LEU A 1 73 ? -2.711 -13.959 9.393 1.00 85.88 73 LEU A CA 1
ATOM 564 C C . LEU A 1 73 ? -3.990 -14.219 8.593 1.00 85.88 73 LEU A C 1
ATOM 566 O O . LEU A 1 73 ? -4.146 -15.261 7.958 1.00 85.88 73 LEU A O 1
ATOM 570 N N . ALA A 1 74 ? -4.892 -13.239 8.577 1.00 86.19 74 ALA A N 1
ATOM 571 C CA . ALA A 1 74 ? -6.089 -13.269 7.747 1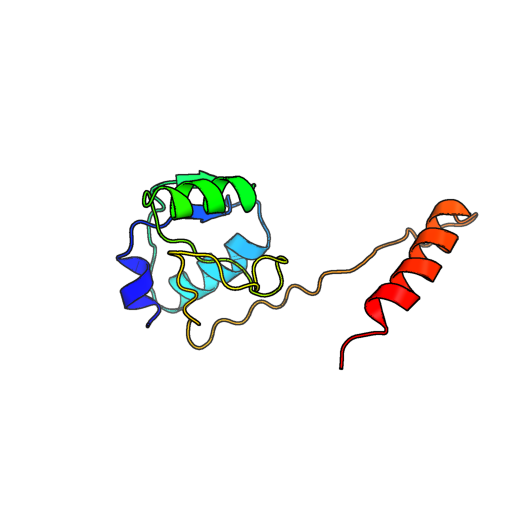.00 86.19 74 ALA A CA 1
ATOM 572 C C . ALA A 1 74 ? -6.053 -12.128 6.728 1.00 86.19 74 ALA A C 1
ATOM 574 O O . ALA A 1 74 ? -5.847 -10.969 7.085 1.00 86.19 74 ALA A O 1
ATOM 575 N N . PHE A 1 75 ? -6.306 -12.459 5.464 1.00 86.38 75 PHE A N 1
ATOM 576 C CA . PHE A 1 75 ? -6.487 -11.481 4.398 1.00 86.38 75 PHE A CA 1
ATOM 577 C C . PHE A 1 75 ? -7.979 -11.259 4.171 1.00 86.38 75 PHE A C 1
ATOM 579 O O . PHE A 1 75 ? -8.730 -12.206 3.934 1.00 86.38 75 PHE A O 1
ATOM 586 N N . ILE A 1 76 ? -8.417 -10.003 4.253 1.00 88.12 76 ILE A N 1
ATOM 587 C CA . ILE A 1 76 ? -9.818 -9.627 4.066 1.00 88.12 76 ILE A CA 1
ATOM 588 C C . ILE A 1 76 ? -9.905 -8.677 2.880 1.00 88.12 76 ILE A C 1
ATOM 590 O O . ILE A 1 76 ? -9.327 -7.592 2.895 1.00 88.12 76 ILE A O 1
ATOM 594 N N . GLN A 1 77 ? -10.669 -9.070 1.863 1.00 86.12 77 GLN A N 1
ATOM 595 C CA . GLN A 1 77 ? -10.958 -8.203 0.730 1.00 86.12 77 GLN A CA 1
ATOM 596 C C . GLN A 1 77 ? -11.856 -7.042 1.174 1.00 86.12 77 GLN A C 1
ATOM 598 O O . GLN A 1 77 ? -12.936 -7.257 1.733 1.00 86.12 77 GLN A O 1
ATOM 603 N N . LEU A 1 78 ? -11.429 -5.815 0.879 1.00 89.12 78 LEU A N 1
ATOM 604 C CA . LEU A 1 78 ? -12.272 -4.631 1.016 1.00 89.12 78 LEU A CA 1
ATOM 605 C C . LEU A 1 78 ? -13.144 -4.454 -0.240 1.00 89.12 78 LEU A C 1
ATOM 607 O O . LEU A 1 78 ? -12.637 -4.620 -1.358 1.00 89.12 78 LEU A O 1
ATOM 611 N N . PRO A 1 79 ? -14.439 -4.122 -0.081 1.00 88.31 79 PRO A N 1
ATOM 612 C CA . PRO A 1 79 ? -15.342 -3.882 -1.201 1.00 88.31 79 PRO A CA 1
ATOM 613 C C . PRO A 1 79 ? -14.949 -2.606 -1.951 1.00 88.31 79 PRO A C 1
ATOM 615 O O . PRO A 1 79 ? -14.461 -1.649 -1.350 1.00 88.31 79 PRO A O 1
ATOM 618 N N . ASP A 1 80 ? -15.160 -2.589 -3.268 1.00 82.56 80 ASP A N 1
ATOM 619 C CA . ASP A 1 80 ? -14.898 -1.435 -4.143 1.00 82.56 80 ASP A CA 1
ATOM 620 C C . ASP A 1 80 ? -13.477 -0.849 -4.020 1.00 82.56 80 ASP A C 1
ATOM 622 O O . ASP A 1 80 ? -13.238 0.334 -4.279 1.00 82.56 80 ASP A O 1
ATOM 626 N N . ALA A 1 81 ? -12.514 -1.680 -3.614 1.00 76.50 81 ALA A N 1
ATOM 627 C CA . ALA A 1 81 ? -11.108 -1.323 -3.557 1.00 76.50 81 ALA A CA 1
ATOM 628 C C . ALA A 1 81 ? -10.508 -1.436 -4.966 1.00 76.50 81 ALA A C 1
ATOM 630 O O . ALA A 1 81 ? -10.121 -2.519 -5.400 1.00 76.50 81 ALA A O 1
ATOM 631 N N . SER A 1 82 ? -10.438 -0.318 -5.695 1.00 69.19 82 SER A N 1
ATOM 632 C CA . SER A 1 82 ? -9.741 -0.265 -6.985 1.00 69.19 82 SER A CA 1
ATOM 633 C C . SER A 1 82 ? -8.382 0.415 -6.834 1.00 69.19 82 SER A C 1
ATOM 635 O O . SER A 1 82 ? -8.272 1.587 -6.472 1.00 69.19 82 SER A O 1
ATOM 637 N N . VAL A 1 83 ? -7.321 -0.338 -7.114 1.00 68.50 83 VAL A N 1
ATOM 638 C CA . VAL A 1 83 ? -5.961 0.191 -7.202 1.00 68.50 83 VAL A CA 1
ATOM 639 C C . VAL A 1 83 ? -5.511 0.041 -8.648 1.00 68.50 83 VAL A C 1
ATOM 641 O O . VAL A 1 83 ? -5.111 -1.031 -9.088 1.00 68.50 83 VAL A O 1
ATOM 644 N N . LEU A 1 84 ? -5.584 1.131 -9.409 1.00 61.06 84 LEU A N 1
ATOM 645 C CA . LEU A 1 84 ? -5.036 1.193 -10.763 1.00 61.06 84 LEU A CA 1
ATOM 646 C C . LEU A 1 84 ? -3.549 1.559 -10.682 1.00 61.06 84 LEU A C 1
ATOM 648 O O . LEU A 1 84 ? -3.164 2.702 -10.917 1.00 61.06 84 LEU A O 1
ATOM 652 N N . ALA A 1 85 ? -2.713 0.596 -10.299 1.00 66.62 85 ALA A N 1
ATOM 653 C CA . ALA A 1 85 ? -1.261 0.766 -10.274 1.00 66.62 85 ALA A CA 1
ATOM 654 C C . ALA A 1 85 ? -0.576 -0.435 -10.942 1.00 66.62 85 ALA A C 1
ATOM 656 O O . ALA A 1 85 ? -0.024 -1.290 -10.251 1.00 66.62 85 ALA A O 1
ATOM 657 N N . PRO A 1 86 ? -0.625 -0.537 -12.284 1.00 70.38 86 PRO A N 1
ATOM 658 C CA . PRO A 1 86 ? 0.090 -1.596 -12.979 1.00 70.38 86 PRO A CA 1
ATOM 659 C C . PRO A 1 86 ? 1.594 -1.455 -12.716 1.00 70.38 86 PRO A C 1
ATOM 661 O O . PRO A 1 86 ? 2.197 -0.422 -13.016 1.00 70.38 86 PRO A O 1
ATOM 664 N N . LEU A 1 87 ? 2.204 -2.502 -12.159 1.00 75.88 87 LEU A N 1
ATOM 665 C CA . LEU A 1 87 ? 3.655 -2.601 -12.059 1.00 75.88 87 LEU A CA 1
ATOM 666 C C . LEU A 1 87 ? 4.231 -2.820 -13.462 1.00 75.88 87 LEU A C 1
ATOM 668 O O . LEU A 1 87 ? 3.738 -3.649 -14.226 1.00 75.88 87 LEU A O 1
ATOM 672 N N . GLY A 1 88 ? 5.287 -2.087 -13.805 1.00 83.19 88 GLY A N 1
ATOM 673 C CA . GLY A 1 88 ? 5.887 -2.171 -15.130 1.00 83.19 88 GLY A CA 1
ATOM 674 C C . GLY A 1 88 ? 7.370 -1.841 -15.135 1.00 83.19 88 GLY A C 1
ATOM 675 O O . GLY A 1 88 ? 7.890 -1.165 -14.249 1.00 83.19 88 GLY A O 1
ATOM 676 N N . LEU A 1 89 ? 8.050 -2.315 -16.177 1.00 88.00 89 LEU A N 1
ATOM 677 C CA . LEU A 1 89 ? 9.435 -1.962 -16.457 1.00 88.00 89 LEU A CA 1
ATOM 678 C C . LEU A 1 89 ? 9.489 -0.785 -17.427 1.00 88.00 89 LEU A C 1
ATOM 680 O O . LEU A 1 89 ? 8.815 -0.786 -18.459 1.00 88.00 89 LEU A O 1
ATOM 684 N N . VAL A 1 90 ? 10.343 0.196 -17.130 1.00 90.12 90 VAL A N 1
ATOM 685 C CA . VAL A 1 90 ? 10.537 1.387 -17.968 1.00 90.12 90 VAL A CA 1
ATOM 686 C C . VAL A 1 90 ? 11.984 1.462 -18.450 1.00 90.12 90 VAL A C 1
ATOM 688 O O . VAL A 1 90 ? 12.921 1.365 -17.663 1.00 90.12 90 VAL A O 1
ATOM 691 N N . MET A 1 91 ? 12.169 1.632 -19.762 1.00 89.94 91 MET A N 1
ATOM 692 C CA . MET A 1 91 ? 13.471 1.864 -20.391 1.00 89.94 91 MET A CA 1
ATOM 693 C C . MET A 1 91 ? 13.448 3.212 -21.104 1.00 89.94 91 MET A C 1
ATOM 695 O O . MET A 1 91 ? 12.502 3.532 -21.826 1.00 89.94 91 MET A O 1
ATOM 699 N N . ARG A 1 92 ? 14.511 4.002 -20.934 1.00 90.12 92 ARG A N 1
ATOM 700 C CA . ARG A 1 92 ? 14.674 5.265 -21.659 1.00 90.12 92 ARG A CA 1
ATOM 701 C C . ARG A 1 92 ? 14.732 4.992 -23.168 1.00 90.12 92 ARG A C 1
ATOM 703 O O . ARG A 1 92 ? 15.489 4.138 -23.615 1.00 90.12 92 ARG A O 1
ATOM 710 N N . LYS A 1 93 ? 13.977 5.759 -23.962 1.00 88.38 93 LYS A N 1
ATOM 711 C CA . LYS A 1 93 ? 13.877 5.595 -25.429 1.00 88.38 93 LYS A CA 1
ATOM 712 C C . LYS A 1 93 ? 15.154 5.988 -26.201 1.00 88.38 93 LYS A C 1
ATOM 714 O O . LYS A 1 93 ? 15.192 5.844 -27.416 1.00 88.38 93 LYS A O 1
ATOM 719 N N . THR A 1 94 ? 16.181 6.511 -25.535 1.00 90.44 94 THR A N 1
ATOM 720 C CA . THR A 1 94 ? 17.366 7.075 -26.196 1.00 90.44 94 THR A CA 1
ATOM 721 C C . THR A 1 94 ? 18.296 6.031 -26.784 1.00 90.44 94 THR A C 1
ATOM 723 O O . THR A 1 94 ? 18.467 4.957 -26.214 1.00 90.44 94 THR A O 1
ATOM 726 N N . GLU A 1 95 ? 18.949 6.408 -27.880 1.00 90.06 95 GLU A N 1
ATOM 727 C CA . GLU A 1 95 ? 20.005 5.625 -28.511 1.00 90.06 95 GLU A CA 1
ATOM 728 C C . GLU A 1 95 ? 21.401 6.170 -28.156 1.00 90.06 95 GLU A C 1
ATOM 730 O O . GLU A 1 95 ? 21.548 7.384 -27.978 1.00 90.06 95 GLU A O 1
ATOM 735 N N . PRO A 1 96 ? 22.420 5.294 -28.054 1.00 89.62 96 PRO A N 1
ATOM 736 C CA . PRO A 1 96 ? 22.316 3.831 -28.114 1.00 89.62 96 PRO A CA 1
ATOM 737 C C . PRO A 1 96 ? 21.645 3.244 -26.858 1.00 89.62 96 PRO A C 1
ATOM 739 O O . PRO A 1 96 ? 21.774 3.783 -25.757 1.00 89.62 96 PRO A O 1
ATOM 742 N N . ARG A 1 97 ? 20.914 2.133 -27.018 1.00 88.31 97 ARG A N 1
ATOM 743 C CA . ARG A 1 97 ? 20.283 1.423 -25.893 1.00 88.31 97 ARG A CA 1
ATOM 744 C C . ARG A 1 97 ? 21.301 0.543 -25.169 1.00 88.31 97 ARG A C 1
ATOM 746 O O . ARG A 1 97 ? 22.229 0.013 -25.772 1.00 88.31 97 ARG A O 1
ATOM 753 N N . SER A 1 98 ? 21.118 0.376 -23.860 1.00 91.75 98 SER A N 1
ATOM 754 C CA . SER A 1 98 ? 21.966 -0.508 -23.053 1.00 91.75 98 SER A CA 1
ATOM 755 C C . SER A 1 98 ? 21.672 -1.972 -23.378 1.00 91.75 98 SER A C 1
ATOM 757 O O . SER A 1 98 ? 20.551 -2.432 -23.167 1.00 91.75 98 SER A O 1
ATOM 759 N N . ALA A 1 99 ? 22.691 -2.724 -23.801 1.00 93.44 99 ALA A N 1
ATOM 760 C CA . ALA A 1 99 ? 22.570 -4.161 -24.055 1.00 93.44 99 ALA A CA 1
ATOM 761 C C . ALA A 1 99 ? 22.094 -4.942 -22.812 1.00 93.44 99 ALA A C 1
ATOM 763 O O . ALA A 1 99 ? 21.311 -5.883 -22.931 1.00 93.44 99 ALA A O 1
ATOM 764 N N . ILE A 1 100 ? 22.508 -4.521 -21.608 1.00 94.25 100 ILE A N 1
ATOM 765 C CA . ILE A 1 100 ? 22.038 -5.109 -20.342 1.00 94.25 100 ILE A CA 1
ATOM 766 C C . ILE A 1 100 ? 20.545 -4.826 -20.152 1.00 94.25 100 ILE A C 1
ATOM 768 O O . ILE A 1 100 ? 19.788 -5.727 -19.794 1.00 94.25 100 ILE A O 1
ATOM 772 N N . ALA A 1 101 ? 20.104 -3.594 -20.426 1.00 93.25 101 ALA A N 1
ATOM 773 C CA . ALA A 1 101 ? 18.696 -3.230 -20.305 1.00 93.25 101 ALA A CA 1
ATOM 774 C C . ALA A 1 101 ? 17.831 -4.008 -21.312 1.00 93.25 101 ALA A C 1
ATOM 776 O O . ALA A 1 101 ? 16.767 -4.501 -20.949 1.00 93.25 101 ALA A O 1
ATOM 777 N N . GLU A 1 102 ? 18.294 -4.184 -22.550 1.00 93.38 102 GLU A N 1
ATOM 778 C CA . GLU A 1 102 ? 17.589 -4.978 -23.564 1.00 93.38 102 GLU A CA 1
ATOM 779 C C . GLU A 1 102 ? 17.466 -6.451 -23.174 1.00 93.38 102 GLU A C 1
ATOM 781 O O . GLU A 1 102 ? 16.380 -7.025 -23.291 1.00 93.38 102 GLU A O 1
ATOM 786 N N . LYS A 1 103 ? 18.541 -7.055 -22.651 1.00 95.25 103 LYS A N 1
ATOM 787 C CA . LYS A 1 103 ? 18.494 -8.428 -22.132 1.00 95.25 103 LYS A CA 1
ATOM 788 C C . LYS A 1 103 ? 17.556 -8.552 -20.933 1.00 95.25 103 LYS A C 1
ATOM 790 O O . LYS A 1 103 ? 16.732 -9.460 -20.925 1.00 95.25 103 LYS A O 1
ATOM 795 N N . CYS A 1 104 ? 17.606 -7.615 -19.985 1.00 94.19 104 CYS A N 1
ATOM 796 C CA . CYS A 1 104 ? 16.682 -7.569 -18.849 1.00 94.19 104 CYS A CA 1
ATOM 797 C C . CYS A 1 104 ? 15.217 -7.523 -19.312 1.00 94.19 104 CYS A C 1
ATOM 799 O O . CYS A 1 104 ? 14.403 -8.333 -18.876 1.00 94.19 104 CYS A O 1
ATOM 801 N N . PHE A 1 105 ? 14.887 -6.648 -20.266 1.00 93.62 105 PHE A N 1
ATOM 802 C CA . PHE A 1 105 ? 13.534 -6.555 -20.820 1.00 93.62 105 PHE A CA 1
ATOM 803 C C . PHE A 1 105 ? 13.109 -7.819 -21.573 1.00 93.62 105 PHE A C 1
ATOM 805 O O . PHE A 1 105 ? 11.940 -8.197 -21.512 1.00 93.62 105 PHE A O 1
ATOM 812 N N . ALA A 1 106 ? 14.028 -8.471 -22.287 1.00 93.69 106 ALA A N 1
ATOM 813 C CA . ALA A 1 106 ? 13.744 -9.728 -22.970 1.00 93.69 106 ALA A CA 1
ATOM 814 C C . ALA A 1 106 ? 13.426 -10.861 -21.979 1.00 93.69 106 ALA A C 1
ATOM 816 O O . ALA A 1 106 ? 12.466 -11.595 -22.204 1.00 93.69 106 ALA A O 1
ATOM 817 N N . GLU A 1 107 ? 14.177 -10.980 -20.881 1.00 94.19 107 GLU A N 1
ATOM 818 C CA . GLU A 1 107 ? 13.901 -11.979 -19.838 1.00 94.19 107 GLU A CA 1
ATOM 819 C C . GLU A 1 107 ? 12.627 -11.655 -19.057 1.00 94.19 107 GLU A C 1
ATOM 821 O O . GLU A 1 107 ? 11.783 -12.527 -18.862 1.00 94.19 107 GLU A O 1
ATOM 826 N N . ALA A 1 108 ? 12.418 -10.388 -18.696 1.00 92.06 108 ALA A N 1
ATOM 827 C CA . ALA A 1 108 ? 11.200 -9.960 -18.022 1.00 92.06 108 ALA A CA 1
ATOM 828 C C . ALA A 1 108 ? 9.942 -10.251 -18.850 1.00 92.06 108 ALA A C 1
ATOM 830 O O . ALA A 1 108 ? 8.952 -10.730 -18.308 1.00 92.06 108 ALA A O 1
ATOM 831 N N . LYS A 1 109 ? 9.979 -10.037 -20.172 1.00 90.62 109 LYS A N 1
ATOM 832 C CA . LYS A 1 109 ? 8.862 -10.408 -21.056 1.00 90.62 109 LYS A CA 1
ATOM 833 C C . LYS A 1 109 ? 8.530 -11.896 -20.984 1.00 90.62 109 LYS A C 1
ATOM 835 O O . LYS A 1 109 ? 7.356 -12.225 -21.036 1.00 90.62 109 LYS A O 1
ATOM 840 N N . LYS A 1 110 ? 9.524 -12.781 -20.859 1.00 91.69 110 LYS A N 1
ATOM 841 C CA . LYS A 1 110 ? 9.279 -14.224 -20.691 1.00 91.69 110 LYS A CA 1
ATOM 842 C C . LYS A 1 110 ? 8.674 -14.526 -19.319 1.00 91.69 110 LYS A C 1
ATOM 844 O O . LYS A 1 110 ? 7.705 -15.269 -19.250 1.00 91.69 110 LYS A O 1
ATOM 849 N N . LEU A 1 111 ? 9.217 -13.921 -18.257 1.00 86.56 111 LEU A N 1
ATOM 850 C CA . LEU A 1 111 ? 8.739 -14.095 -16.879 1.00 86.56 111 LEU A CA 1
ATOM 851 C C . LEU A 1 111 ? 7.284 -13.640 -16.708 1.00 86.56 111 LEU A C 1
ATOM 853 O O . LEU A 1 111 ? 6.495 -14.334 -16.081 1.00 86.56 111 LEU A O 1
ATOM 857 N N . PHE A 1 112 ? 6.923 -12.496 -17.290 1.00 80.06 112 PHE A N 1
ATOM 858 C CA . PHE A 1 112 ? 5.581 -11.919 -17.172 1.00 80.06 112 PHE A CA 1
ATOM 859 C C . PHE A 1 112 ? 4.606 -12.367 -18.274 1.00 80.06 112 PHE A C 1
ATOM 861 O O . PHE A 1 112 ? 3.435 -12.007 -18.212 1.00 80.06 112 PHE A O 1
ATOM 868 N N . ALA A 1 113 ? 5.050 -13.146 -19.269 1.00 74.75 113 ALA A N 1
ATOM 869 C CA . ALA A 1 113 ? 4.162 -13.760 -20.264 1.00 74.75 113 ALA A CA 1
ATOM 870 C C . ALA A 1 113 ? 3.402 -14.984 -19.719 1.00 74.75 113 ALA A C 1
ATOM 872 O O . ALA A 1 113 ? 2.497 -15.473 -20.388 1.00 74.75 113 ALA A O 1
ATOM 873 N N . ILE A 1 114 ? 3.756 -15.474 -18.525 1.00 55.62 114 ILE A N 1
ATOM 874 C CA . ILE A 1 114 ? 3.102 -16.605 -17.861 1.00 55.62 114 ILE A CA 1
ATOM 875 C C . ILE A 1 114 ? 2.230 -16.057 -16.725 1.00 55.62 114 ILE A C 1
ATOM 877 O O . ILE A 1 114 ? 2.694 -15.893 -15.601 1.00 55.62 114 ILE A O 1
ATOM 881 N N . LYS A 1 115 ? 0.973 -15.742 -17.033 1.00 49.12 115 LYS A N 1
ATOM 882 C CA . LYS A 1 115 ? -0.124 -15.598 -16.063 1.00 49.12 115 LYS A CA 1
ATOM 883 C C . LYS A 1 115 ? -1.416 -15.997 -16.793 1.00 49.12 115 LYS A C 1
ATOM 885 O O . LYS A 1 115 ? -2.005 -15.160 -17.472 1.00 49.12 115 LYS A O 1
ATOM 890 N N . GLU A 1 116 ? -1.777 -17.279 -16.707 1.00 38.38 116 GLU A N 1
ATOM 891 C CA . GLU A 1 116 ? -3.160 -17.773 -16.860 1.00 38.38 116 GLU A CA 1
ATOM 892 C C . GLU A 1 116 ? -3.726 -18.052 -15.467 1.00 38.38 116 GLU A C 1
ATOM 894 O O . GLU A 1 116 ? -2.957 -18.594 -14.635 1.00 38.38 116 GLU A O 1
#

Radius of gyration: 17.71 Å; chains: 1; bounding box: 39×30×45 Å

pLDDT: mean 86.16, std 11.31, range [38.38, 96.75]

Secondary structure (DSSP, 8-state):
--HHHHHTS-EEEE-TTSHHHHHHHHHHHTTT-----SEEES-HHHHHHHHHTTS-EE---TTSS--S--TT----PPTT-------------PSSPPHHHHHHHHHHHHHHT---